Protein AF-A0A945HU87-F1 (afdb_monomer_lite)

pLDDT: mean 86.27, std 10.0, range [58.41, 96.81]

Structure (mmCIF, N/CA/C/O backbone):
data_AF-A0A945HU87-F1
#
_entry.id   AF-A0A945HU87-F1
#
loop_
_atom_site.group_PDB
_atom_site.id
_atom_site.type_symbol
_atom_site.label_atom_id
_atom_site.label_alt_id
_atom_site.label_comp_id
_atom_site.label_asym_id
_atom_site.label_entity_id
_atom_site.label_seq_id
_atom_site.pdbx_PDB_ins_code
_atom_site.Cartn_x
_atom_site.Cartn_y
_atom_site.Cartn_z
_atom_site.occupancy
_atom_site.B_iso_or_equiv
_atom_site.auth_seq_id
_atom_site.auth_comp_id
_atom_site.auth_asym_id
_atom_site.auth_atom_id
_atom_site.pdbx_PDB_model_num
ATOM 1 N N . MET A 1 1 ? 50.773 9.994 -44.175 1.00 60.62 1 MET A N 1
ATOM 2 C CA . MET A 1 1 ? 49.727 8.948 -44.064 1.00 60.62 1 MET A CA 1
ATOM 3 C C . MET A 1 1 ? 49.453 8.494 -42.624 1.00 60.62 1 MET A C 1
ATOM 5 O O . MET A 1 1 ? 48.301 8.541 -42.228 1.00 60.62 1 MET A O 1
ATOM 9 N N . LYS A 1 2 ? 50.456 8.140 -41.794 1.00 69.94 2 LYS A N 1
ATOM 10 C CA . LYS A 1 2 ? 50.238 7.679 -40.393 1.00 69.94 2 LYS A CA 1
ATOM 11 C C . LYS A 1 2 ? 49.439 8.645 -39.492 1.00 69.94 2 LYS A C 1
ATOM 13 O O . LYS A 1 2 ? 48.600 8.192 -38.726 1.00 69.94 2 LYS A O 1
ATOM 18 N N . LYS A 1 3 ? 49.645 9.965 -39.621 1.00 78.88 3 LYS A N 1
ATOM 19 C CA . LYS A 1 3 ? 48.893 10.983 -38.854 1.00 78.88 3 LYS A CA 1
ATOM 20 C C . LYS A 1 3 ? 47.402 11.052 -39.226 1.00 78.88 3 LYS A C 1
ATOM 22 O O . LYS A 1 3 ? 46.589 11.362 -38.368 1.00 78.88 3 LYS A O 1
ATOM 27 N N . ILE A 1 4 ? 47.054 10.727 -40.476 1.00 84.06 4 ILE A N 1
ATOM 28 C CA . ILE A 1 4 ? 45.661 10.689 -40.951 1.00 84.06 4 ILE A CA 1
ATOM 29 C C . ILE A 1 4 ? 44.924 9.492 -40.340 1.00 84.06 4 ILE A C 1
ATOM 31 O O . ILE A 1 4 ? 43.808 9.643 -39.858 1.00 84.06 4 ILE A O 1
ATOM 35 N N . TYR A 1 5 ? 45.585 8.329 -40.282 1.00 84.19 5 TYR A N 1
ATOM 36 C CA . TYR A 1 5 ? 45.019 7.129 -39.667 1.00 84.19 5 TYR A CA 1
ATOM 37 C C . TYR A 1 5 ? 44.783 7.323 -38.167 1.00 84.19 5 TYR A C 1
ATOM 39 O O . TYR A 1 5 ? 43.723 6.955 -37.676 1.00 84.19 5 TYR A O 1
ATOM 47 N N . LEU A 1 6 ? 45.718 7.985 -37.473 1.00 87.25 6 LEU A N 1
ATOM 48 C CA . LEU A 1 6 ? 45.572 8.345 -36.059 1.00 87.25 6 LEU A CA 1
ATOM 49 C C . LEU A 1 6 ? 44.346 9.243 -35.819 1.00 87.25 6 LEU A C 1
ATOM 51 O O . LEU A 1 6 ? 43.564 8.998 -34.900 1.00 87.25 6 LEU A O 1
ATOM 55 N N . LEU A 1 7 ? 44.163 10.264 -36.662 1.00 85.81 7 LEU A N 1
ATOM 56 C CA . LEU A 1 7 ? 43.039 11.196 -36.562 1.00 85.81 7 LEU A CA 1
ATOM 57 C C . LEU A 1 7 ? 41.696 10.482 -36.781 1.00 85.81 7 LEU A C 1
ATOM 59 O O . LEU A 1 7 ? 40.732 10.729 -36.060 1.00 85.81 7 LEU A O 1
ATOM 63 N N . PHE A 1 8 ? 41.658 9.551 -37.738 1.00 86.31 8 PHE A N 1
ATOM 64 C CA . PHE A 1 8 ? 40.467 8.769 -38.054 1.00 86.31 8 PHE A CA 1
ATOM 65 C C . PHE A 1 8 ? 40.095 7.812 -36.915 1.00 86.31 8 PHE A C 1
ATOM 67 O O . PHE A 1 8 ? 38.935 7.750 -36.514 1.00 86.31 8 PHE A O 1
ATOM 74 N N . THR A 1 9 ? 41.082 7.130 -36.321 1.00 84.44 9 THR A N 1
ATOM 75 C CA . THR A 1 9 ? 40.857 6.275 -35.144 1.00 84.44 9 THR A CA 1
ATOM 76 C C . THR A 1 9 ? 40.362 7.065 -33.937 1.00 84.44 9 THR A C 1
ATOM 78 O O . THR A 1 9 ? 39.460 6.613 -33.241 1.00 84.44 9 THR A O 1
ATOM 81 N N . ILE A 1 10 ? 40.891 8.273 -33.718 1.00 86.75 10 ILE A N 1
ATOM 82 C CA . ILE A 1 10 ? 40.453 9.159 -32.634 1.00 86.75 10 ILE A CA 1
ATOM 83 C C . ILE A 1 10 ? 39.009 9.628 -32.842 1.00 86.75 10 ILE A C 1
ATOM 85 O O . ILE A 1 10 ? 38.214 9.589 -31.906 1.00 86.75 10 ILE A O 1
ATOM 89 N N . SER A 1 11 ? 38.637 10.002 -34.068 1.00 84.19 11 SER A N 1
ATOM 90 C CA . SER A 1 11 ? 37.264 10.406 -34.385 1.00 84.19 11 SER A CA 1
ATOM 91 C C . SER A 1 11 ? 36.262 9.266 -34.186 1.00 84.19 11 SER A C 1
ATOM 93 O O . SER A 1 11 ? 35.135 9.511 -33.759 1.00 84.19 11 SER A O 1
ATOM 95 N N . LEU A 1 12 ? 36.665 8.022 -34.464 1.00 83.12 12 LEU A N 1
ATOM 96 C CA . LEU A 1 12 ? 35.809 6.851 -34.282 1.00 83.12 12 LEU A CA 1
ATOM 97 C C . LEU A 1 12 ? 35.517 6.590 -32.795 1.00 83.12 12 LEU A C 1
ATOM 99 O O . LEU A 1 12 ? 34.380 6.292 -32.431 1.00 83.12 12 LEU A O 1
ATOM 103 N N . LEU A 1 13 ? 36.515 6.777 -31.924 1.00 80.00 13 LEU A N 1
ATOM 104 C CA . LEU A 1 13 ? 36.360 6.606 -30.476 1.00 80.00 13 LEU A CA 1
ATOM 105 C C . LEU A 1 13 ? 35.358 7.606 -29.878 1.00 80.00 13 LEU A C 1
ATOM 107 O O . LEU A 1 13 ? 34.544 7.218 -29.038 1.00 80.00 13 LEU A O 1
ATOM 111 N N . PHE A 1 14 ? 35.342 8.851 -30.368 1.00 77.94 14 PHE A N 1
ATOM 112 C CA . PHE A 1 14 ? 34.376 9.872 -29.940 1.00 77.94 14 PHE A CA 1
ATOM 113 C C . PHE A 1 14 ? 32.937 9.618 -30.419 1.00 77.94 14 PHE A C 1
ATOM 115 O O . PHE A 1 14 ? 32.005 10.169 -29.841 1.00 77.94 14 PHE A O 1
ATOM 122 N N . SER A 1 15 ? 32.734 8.760 -31.423 1.00 75.56 15 SER A N 1
ATOM 123 C CA . SER A 1 15 ? 31.396 8.404 -31.924 1.00 75.56 15 SER A CA 1
ATOM 124 C C . SER A 1 15 ? 30.737 7.219 -31.201 1.00 75.56 15 SER A C 1
ATOM 126 O O . SER A 1 15 ? 29.556 6.962 -31.414 1.00 75.56 15 SER A O 1
ATOM 128 N N . SER A 1 16 ? 31.461 6.501 -30.329 1.00 71.00 16 SER A N 1
ATOM 129 C CA . SER A 1 16 ? 30.934 5.284 -29.682 1.00 71.00 16 SER A CA 1
ATOM 130 C C . SER A 1 16 ? 30.042 5.538 -28.459 1.00 71.00 16 SER A C 1
ATOM 132 O O . SER A 1 16 ? 29.385 4.617 -27.977 1.00 71.00 16 SER A O 1
ATOM 134 N N . CYS A 1 17 ? 29.972 6.778 -27.964 1.00 68.44 17 CYS A N 1
ATOM 135 C CA . CYS A 1 17 ? 29.148 7.124 -26.807 1.00 68.44 17 CYS A CA 1
ATOM 136 C C . CYS A 1 17 ? 27.706 7.439 -27.236 1.00 68.44 17 CYS A C 1
ATOM 138 O O . CYS A 1 17 ? 27.277 8.590 -27.262 1.00 68.44 17 CYS A O 1
ATOM 140 N N . VAL A 1 18 ? 26.954 6.398 -27.591 1.00 68.81 18 VAL A N 1
ATOM 141 C CA . VAL A 1 18 ? 25.490 6.456 -27.695 1.00 68.81 18 VAL A CA 1
ATOM 142 C C . VAL A 1 18 ? 24.933 5.537 -26.614 1.00 68.81 18 VAL A C 1
ATOM 144 O O . VAL A 1 18 ? 24.738 4.340 -26.827 1.00 68.81 18 VAL A O 1
ATOM 147 N N . GLY A 1 19 ? 24.745 6.097 -25.416 1.00 66.62 19 GLY A N 1
ATOM 148 C CA . GLY A 1 19 ? 24.165 5.391 -24.277 1.00 66.62 19 GLY A CA 1
ATOM 149 C C . GLY A 1 19 ? 22.724 4.993 -24.578 1.00 66.62 19 GLY A C 1
ATOM 150 O O . GLY A 1 19 ? 21.814 5.813 -24.504 1.00 66.62 19 GLY A O 1
ATOM 151 N N . ASN A 1 20 ? 22.503 3.724 -24.923 1.00 66.00 20 ASN A N 1
ATOM 152 C CA . ASN A 1 20 ? 21.174 3.113 -24.978 1.00 66.00 20 ASN A CA 1
ATOM 153 C C . ASN A 1 20 ? 20.730 2.705 -23.566 1.00 66.00 20 ASN A C 1
ATOM 155 O O . ASN A 1 20 ? 20.311 1.565 -23.353 1.00 66.00 20 ASN A O 1
ATOM 159 N N . ASP A 1 21 ? 20.830 3.626 -22.605 1.00 68.00 21 ASP A N 1
ATOM 160 C CA . ASP A 1 21 ? 20.399 3.419 -21.225 1.00 68.00 21 ASP A CA 1
ATOM 161 C C . ASP A 1 21 ? 18.868 3.397 -21.192 1.00 68.00 21 ASP A C 1
ATOM 163 O O . ASP A 1 21 ? 18.184 4.333 -20.777 1.00 68.00 21 ASP A O 1
ATOM 167 N N . LYS A 1 22 ? 18.296 2.306 -21.706 1.00 67.69 22 LYS A N 1
ATOM 168 C CA . LYS A 1 22 ? 16.895 1.977 -21.505 1.00 67.69 22 LYS A CA 1
ATOM 169 C C . LYS A 1 22 ? 16.731 1.826 -20.004 1.00 67.69 22 LYS A C 1
ATOM 171 O O . LYS A 1 22 ? 17.435 1.025 -19.395 1.00 67.69 22 LYS A O 1
ATOM 176 N N . PHE A 1 23 ? 15.829 2.612 -19.424 1.00 64.62 23 PHE A N 1
ATOM 177 C CA . PHE A 1 23 ? 15.480 2.542 -18.009 1.00 64.62 23 PHE A CA 1
ATOM 178 C C . PHE A 1 23 ? 15.317 1.073 -17.584 1.00 64.62 23 PHE A C 1
ATOM 180 O O . PHE A 1 23 ? 14.349 0.413 -17.953 1.00 64.62 23 PHE A O 1
ATOM 187 N N . VAL A 1 24 ? 16.297 0.550 -16.840 1.00 70.31 24 VAL A N 1
ATOM 188 C CA . VAL A 1 24 ? 16.281 -0.839 -16.346 1.00 70.31 24 VAL A CA 1
ATOM 189 C C . VAL A 1 24 ? 15.303 -0.966 -15.173 1.00 70.31 24 VAL A C 1
ATOM 191 O O . VAL A 1 24 ? 14.799 -2.046 -14.869 1.00 70.31 24 VAL A O 1
ATOM 194 N N . LEU A 1 25 ? 14.995 0.161 -14.527 1.00 74.94 25 LEU A N 1
ATOM 195 C CA . LEU A 1 25 ? 14.074 0.241 -13.407 1.00 74.94 25 LEU A CA 1
ATOM 196 C C . LEU A 1 25 ? 12.681 0.633 -13.891 1.00 74.94 25 LEU A C 1
ATOM 198 O O . LEU A 1 25 ? 12.508 1.584 -14.654 1.00 74.94 25 LEU A O 1
ATOM 202 N N . ARG A 1 26 ? 11.672 -0.090 -13.402 1.00 71.94 26 ARG A N 1
ATOM 203 C CA . ARG A 1 26 ? 10.276 0.299 -13.600 1.00 71.94 26 ARG A CA 1
ATOM 204 C C . ARG A 1 26 ? 10.010 1.627 -12.900 1.00 71.94 26 ARG A C 1
ATOM 206 O O . ARG A 1 26 ? 10.496 1.864 -11.796 1.00 71.94 26 ARG A O 1
ATOM 213 N N . THR A 1 27 ? 9.202 2.471 -13.531 1.00 78.94 27 THR A N 1
ATOM 214 C CA . THR A 1 27 ? 8.673 3.669 -12.883 1.00 78.94 27 THR A CA 1
ATOM 215 C C . THR A 1 27 ? 7.784 3.273 -11.704 1.00 78.94 27 THR A C 1
ATOM 217 O O . THR A 1 27 ? 7.169 2.205 -11.699 1.00 78.94 27 THR A O 1
ATOM 220 N N . SER A 1 28 ? 7.732 4.125 -10.679 1.00 78.69 28 SER A N 1
ATOM 221 C CA . SER A 1 28 ? 6.831 3.899 -9.548 1.00 78.69 28 SER A CA 1
ATOM 222 C C . SER A 1 28 ? 5.379 3.935 -10.032 1.00 78.69 28 SER A C 1
ATOM 224 O O . SER A 1 28 ? 4.973 4.872 -10.721 1.00 78.69 28 SER A O 1
ATOM 226 N N . VAL A 1 29 ? 4.603 2.906 -9.687 1.00 79.81 29 VAL A N 1
ATOM 227 C CA . VAL A 1 29 ? 3.198 2.764 -10.085 1.00 79.81 29 VAL A CA 1
ATOM 228 C C . VAL A 1 29 ? 2.325 2.955 -8.852 1.00 79.81 29 VAL A C 1
ATOM 230 O O . VAL A 1 29 ? 2.400 2.180 -7.902 1.00 79.81 29 VAL A O 1
ATOM 233 N N . GLY A 1 30 ? 1.481 3.984 -8.859 1.00 82.56 30 GLY A N 1
ATOM 234 C CA . GLY A 1 30 ? 0.570 4.265 -7.752 1.00 82.56 30 GLY A CA 1
ATOM 235 C C . GLY A 1 30 ? 0.163 5.731 -7.680 1.00 82.56 30 GLY A C 1
ATOM 236 O O . GLY A 1 30 ? 0.820 6.603 -8.243 1.00 82.56 30 GLY A O 1
ATOM 237 N N . LYS A 1 31 ? -0.943 6.008 -6.983 1.00 86.75 31 LYS A N 1
ATOM 238 C CA . LYS A 1 31 ? -1.371 7.379 -6.682 1.00 86.75 31 LYS A CA 1
ATOM 239 C C . LYS A 1 31 ? -0.802 7.795 -5.328 1.00 86.75 31 LYS A C 1
ATOM 241 O O . LYS A 1 31 ? -0.826 7.008 -4.385 1.00 86.75 31 LYS A O 1
ATOM 246 N N . ILE A 1 32 ? -0.339 9.037 -5.236 1.00 88.69 32 ILE A N 1
ATOM 247 C CA . ILE A 1 32 ? 0.116 9.641 -3.980 1.00 88.69 32 ILE A CA 1
ATOM 248 C C . ILE A 1 32 ? -1.043 9.632 -2.963 1.00 88.69 32 ILE A C 1
ATOM 250 O O . ILE A 1 32 ? -2.209 9.771 -3.345 1.00 88.69 32 ILE A O 1
ATOM 254 N N . ASN A 1 33 ? -0.724 9.432 -1.681 1.00 89.31 33 ASN A N 1
ATOM 255 C CA . ASN A 1 33 ? -1.679 9.370 -0.565 1.00 89.31 33 ASN A CA 1
ATOM 256 C C . ASN A 1 33 ? -2.754 8.277 -0.715 1.00 89.31 33 ASN A C 1
ATOM 258 O O . ASN A 1 33 ? -3.894 8.433 -0.267 1.00 89.31 33 ASN A O 1
ATOM 262 N N . LYS A 1 34 ? -2.407 7.157 -1.366 1.00 92.38 34 LYS A N 1
ATOM 263 C CA . LYS A 1 34 ? -3.289 5.998 -1.524 1.00 92.38 34 LYS A CA 1
ATOM 264 C C . LYS A 1 34 ? -2.623 4.713 -1.039 1.00 92.38 34 LYS A C 1
ATOM 266 O O . LYS A 1 34 ? -1.533 4.369 -1.478 1.00 92.38 34 LYS A O 1
ATOM 271 N N . VAL A 1 35 ? -3.332 3.971 -0.193 1.00 93.19 35 VAL A N 1
ATOM 272 C CA . VAL A 1 35 ? -2.946 2.646 0.301 1.00 93.19 35 VAL A CA 1
ATOM 273 C C . VAL A 1 35 ? -3.809 1.587 -0.382 1.00 93.19 35 VAL A C 1
ATOM 275 O O . VAL A 1 35 ? -5.041 1.661 -0.386 1.00 93.19 35 VAL A O 1
ATOM 278 N N . MET A 1 36 ? -3.164 0.587 -0.979 1.00 93.19 36 MET A N 1
ATOM 279 C CA . MET A 1 36 ? -3.835 -0.567 -1.575 1.00 93.19 36 MET A CA 1
ATOM 280 C C . MET A 1 36 ? -3.664 -1.782 -0.668 1.00 93.19 36 MET A C 1
ATOM 282 O O . MET A 1 36 ? -2.546 -2.190 -0.372 1.00 93.19 36 MET A O 1
ATOM 286 N N . VAL A 1 37 ? -4.777 -2.356 -0.229 1.00 94.88 37 VAL A N 1
ATOM 287 C CA . VAL A 1 37 ? -4.817 -3.479 0.706 1.00 94.88 37 VAL A CA 1
ATOM 288 C C . VAL A 1 37 ? -5.173 -4.744 -0.060 1.00 94.88 37 VAL A C 1
ATOM 290 O O . VAL A 1 37 ? -6.247 -4.844 -0.660 1.00 94.88 37 VAL A O 1
ATOM 293 N N . VAL A 1 38 ? -4.278 -5.728 -0.028 1.00 95.38 38 VAL A N 1
ATOM 294 C CA . VAL A 1 38 ? -4.490 -7.029 -0.666 1.00 95.38 38 VAL A CA 1
ATOM 295 C C . VAL A 1 38 ? -5.117 -7.974 0.353 1.00 95.38 38 VAL A C 1
ATOM 297 O O . VAL A 1 38 ? -4.452 -8.445 1.271 1.00 95.38 38 VAL A O 1
ATOM 300 N N . THR A 1 39 ? -6.418 -8.238 0.232 1.00 95.94 39 THR A N 1
ATOM 301 C CA . THR A 1 39 ? -7.133 -9.106 1.182 1.00 95.94 39 THR A CA 1
ATOM 302 C C . THR A 1 39 ? -8.390 -9.722 0.571 1.00 95.94 39 THR A C 1
ATOM 304 O O . THR A 1 39 ? -8.900 -9.256 -0.452 1.00 95.94 39 THR A O 1
ATOM 307 N N . LYS A 1 40 ? -8.903 -10.794 1.186 1.00 95.69 40 LYS A N 1
ATOM 308 C CA . LYS A 1 40 ? -10.185 -11.406 0.801 1.00 95.69 40 LYS A CA 1
ATOM 309 C C . LYS A 1 40 ? -11.339 -10.441 1.100 1.00 95.69 40 LYS A C 1
ATOM 311 O O . LYS A 1 40 ? -11.303 -9.716 2.094 1.00 95.69 40 LYS A O 1
ATOM 316 N N . ALA A 1 41 ? -12.397 -10.488 0.287 1.00 93.69 41 ALA A N 1
ATOM 317 C CA . ALA A 1 41 ? -13.571 -9.625 0.459 1.00 93.69 41 ALA A CA 1
ATOM 318 C C . ALA A 1 41 ? -14.253 -9.813 1.830 1.00 93.69 41 ALA A C 1
ATOM 320 O O . ALA A 1 41 ? -14.719 -8.843 2.423 1.00 93.69 41 ALA A O 1
ATOM 321 N N . SER A 1 42 ? -14.234 -11.038 2.370 1.00 95.38 42 SER A N 1
ATOM 322 C CA . SER A 1 42 ? -14.739 -11.341 3.715 1.00 95.38 42 SER A CA 1
ATOM 323 C C . SER A 1 42 ? -14.035 -10.517 4.795 1.00 95.38 42 SER A C 1
ATOM 325 O O . SER A 1 42 ? -14.687 -9.903 5.630 1.00 95.38 42 SER A O 1
ATOM 327 N N . ASN A 1 43 ? -12.704 -10.438 4.743 1.00 95.88 43 ASN A N 1
ATOM 328 C CA . ASN A 1 43 ? -11.906 -9.729 5.744 1.00 95.88 43 ASN A CA 1
ATOM 329 C C . ASN A 1 43 ? -11.997 -8.211 5.560 1.00 95.88 43 ASN A C 1
ATOM 331 O O . ASN A 1 43 ? -11.945 -7.469 6.535 1.00 95.88 43 ASN A O 1
ATOM 335 N N . TRP A 1 44 ? -12.167 -7.748 4.318 1.00 96.12 44 TRP A N 1
ATOM 336 C CA . TRP A 1 44 ? -12.359 -6.332 4.002 1.00 96.12 44 TRP A CA 1
ATOM 337 C C . TRP A 1 44 ? -13.697 -5.762 4.490 1.00 96.12 44 TRP A C 1
ATOM 339 O O . TRP A 1 44 ? -13.782 -4.588 4.862 1.00 96.12 44 TRP A O 1
ATOM 349 N N . ASN A 1 45 ? -14.743 -6.587 4.465 1.00 95.31 45 ASN A N 1
ATOM 350 C CA . ASN A 1 45 ? -16.071 -6.222 4.956 1.00 95.31 45 ASN A CA 1
ATOM 351 C C . ASN A 1 45 ? -16.260 -6.564 6.445 1.00 95.31 45 ASN A C 1
ATOM 353 O O . ASN A 1 45 ? -17.185 -6.056 7.074 1.00 95.31 45 ASN A O 1
ATOM 357 N N . GLY A 1 46 ? -15.381 -7.400 7.004 1.00 96.19 46 GLY A N 1
ATOM 358 C CA . GLY A 1 46 ? -15.326 -7.725 8.425 1.00 96.19 46 GLY A CA 1
ATOM 359 C C . GLY A 1 46 ? -14.585 -6.683 9.266 1.00 96.19 46 GLY A C 1
ATOM 360 O O . GLY A 1 46 ? -14.226 -5.599 8.799 1.00 96.19 46 GLY A O 1
ATOM 361 N N . ASP A 1 47 ? -14.333 -7.027 10.527 1.00 96.81 47 ASP A N 1
ATOM 362 C CA . ASP A 1 47 ? -13.798 -6.082 11.517 1.00 96.81 47 ASP A CA 1
ATOM 363 C C . ASP A 1 47 ? -12.361 -5.649 11.221 1.00 96.81 47 ASP A C 1
ATOM 365 O O . ASP A 1 47 ? -12.014 -4.487 11.416 1.00 96.81 47 ASP A O 1
ATOM 369 N N . VAL A 1 48 ? -11.563 -6.534 10.619 1.00 95.56 48 VAL A N 1
ATOM 370 C CA . VAL A 1 48 ? -10.210 -6.205 10.148 1.00 95.56 48 VAL A CA 1
ATOM 371 C C . VAL A 1 48 ? -10.251 -5.056 9.136 1.00 95.56 48 VAL A C 1
ATOM 373 O O . VAL A 1 48 ? -9.510 -4.085 9.257 1.00 95.56 48 VAL A O 1
ATOM 376 N N . GLY A 1 49 ? -11.140 -5.128 8.144 1.00 95.38 49 GLY A N 1
ATOM 377 C CA . GLY A 1 49 ? -11.281 -4.079 7.139 1.00 95.38 49 GLY A CA 1
ATOM 378 C C . GLY A 1 49 ? -11.844 -2.772 7.697 1.00 95.38 49 GLY A C 1
ATOM 379 O O . GLY A 1 49 ? -11.483 -1.702 7.203 1.00 95.38 49 GLY A O 1
ATOM 380 N N . LYS A 1 50 ? -12.692 -2.830 8.733 1.00 95.25 50 LYS A N 1
ATOM 381 C CA . LYS A 1 50 ? -13.165 -1.631 9.443 1.00 95.25 50 LYS A CA 1
ATOM 382 C C . LYS A 1 50 ? -12.020 -0.931 10.166 1.00 95.25 50 LYS A C 1
ATOM 384 O O . LYS A 1 50 ? -11.873 0.276 9.997 1.00 95.25 50 LYS A O 1
ATOM 389 N N . GLU A 1 51 ? -11.191 -1.677 10.894 1.00 95.50 51 GLU A N 1
ATOM 390 C CA . GLU A 1 51 ? -10.066 -1.086 11.619 1.00 95.50 51 GLU A CA 1
ATOM 391 C C . GLU A 1 51 ? -9.035 -0.499 10.651 1.00 95.50 51 GLU A C 1
ATOM 393 O O . GLU A 1 51 ? -8.635 0.645 10.808 1.00 95.50 51 GLU A O 1
ATOM 398 N N . ILE A 1 52 ? -8.724 -1.188 9.547 1.00 94.88 52 ILE A N 1
ATOM 399 C CA . ILE A 1 52 ? -7.856 -0.650 8.484 1.00 94.88 52 ILE A CA 1
ATOM 400 C C . ILE A 1 52 ? -8.397 0.681 7.934 1.00 94.88 52 ILE A C 1
ATOM 402 O O . ILE A 1 52 ? -7.649 1.647 7.786 1.00 94.88 52 ILE A O 1
ATOM 406 N N . LYS A 1 53 ? -9.697 0.762 7.621 1.00 92.94 53 LYS A N 1
ATOM 407 C CA . LYS A 1 53 ? -10.309 2.008 7.126 1.00 92.94 53 LYS A CA 1
ATOM 408 C C . LYS A 1 53 ? -10.272 3.118 8.171 1.00 92.94 53 LYS A C 1
ATOM 410 O O . LYS A 1 53 ? -10.152 4.275 7.787 1.00 92.94 53 LYS A O 1
ATOM 415 N N . LYS A 1 54 ? -10.369 2.774 9.454 1.00 93.25 54 LYS A N 1
ATOM 416 C CA . LYS A 1 54 ? -10.302 3.721 10.565 1.00 93.25 54 LYS A CA 1
ATOM 417 C C . LYS A 1 54 ? -8.881 4.242 10.776 1.00 93.25 54 LYS A C 1
ATOM 419 O O . LYS A 1 54 ? -8.702 5.450 10.787 1.00 93.25 54 LYS A O 1
ATOM 424 N N . SER A 1 55 ? -7.883 3.363 10.870 1.00 93.19 55 SER A N 1
ATOM 425 C CA . SER A 1 55 ? -6.493 3.757 11.136 1.00 93.19 55 SER A CA 1
ATOM 426 C C . SER A 1 55 ? -5.878 4.537 9.973 1.00 93.19 55 SER A C 1
ATOM 428 O O . SER A 1 55 ? -5.233 5.554 10.183 1.00 93.19 55 SER A O 1
ATOM 430 N N . PHE A 1 56 ? -6.084 4.093 8.728 1.00 92.56 56 PHE A N 1
ATOM 431 C CA . PHE A 1 56 ? -5.519 4.785 7.562 1.00 92.56 56 PHE A CA 1
ATOM 432 C C . PHE A 1 56 ? -6.408 5.922 7.043 1.00 92.56 56 PHE A C 1
ATOM 434 O O . PHE A 1 56 ? -5.930 6.800 6.332 1.0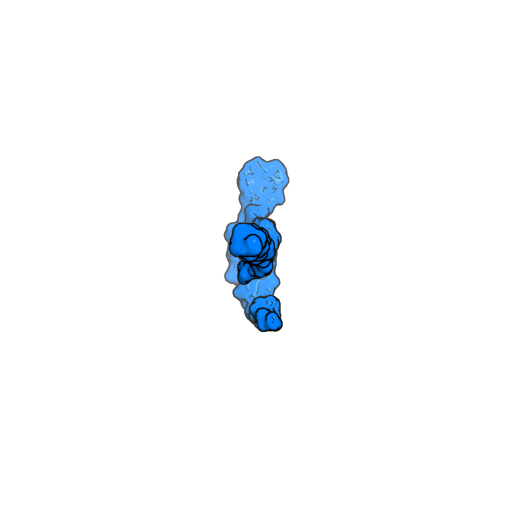0 92.56 56 PHE A O 1
ATOM 441 N N . GLY A 1 57 ? -7.702 5.904 7.365 1.00 90.31 57 GLY A N 1
ATOM 442 C CA . GLY A 1 57 ? -8.668 6.925 6.962 1.00 90.31 57 GLY A CA 1
ATOM 443 C C . GLY A 1 57 ? -8.922 7.993 8.022 1.00 90.31 57 GLY A C 1
ATOM 444 O O . GLY A 1 57 ? -9.941 8.679 7.924 1.00 90.31 57 GLY A O 1
ATOM 445 N N . GLU A 1 58 ? -8.047 8.114 9.024 1.00 91.81 58 GLU A N 1
ATOM 446 C CA . GLU A 1 58 ? -8.135 9.152 10.049 1.00 91.81 58 GLU A CA 1
ATOM 447 C C . GLU A 1 58 ? -8.107 10.547 9.411 1.00 91.81 58 GLU A C 1
ATOM 449 O O . GLU A 1 58 ? -7.471 10.771 8.375 1.00 91.81 58 GLU A O 1
ATOM 454 N N . LEU A 1 59 ? -8.864 11.474 9.998 1.00 92.00 59 LEU A N 1
ATOM 455 C CA . LEU A 1 59 ? -8.969 12.836 9.496 1.00 92.00 59 LEU A CA 1
ATOM 456 C C . LEU A 1 59 ? -7.741 13.651 9.898 1.00 92.00 59 LEU A C 1
ATOM 458 O O . LEU A 1 59 ? -7.257 13.554 11.024 1.00 92.00 59 LEU A O 1
ATOM 462 N N . MET A 1 60 ? -7.273 14.503 8.991 1.00 90.38 60 MET A N 1
ATOM 463 C CA . MET A 1 60 ? -6.209 15.445 9.297 1.00 90.38 60 MET A CA 1
ATOM 464 C C . MET A 1 60 ? -6.731 16.529 10.240 1.00 90.38 60 MET A C 1
ATOM 466 O O . MET A 1 60 ? -7.625 17.307 9.901 1.00 90.38 60 MET A O 1
ATOM 470 N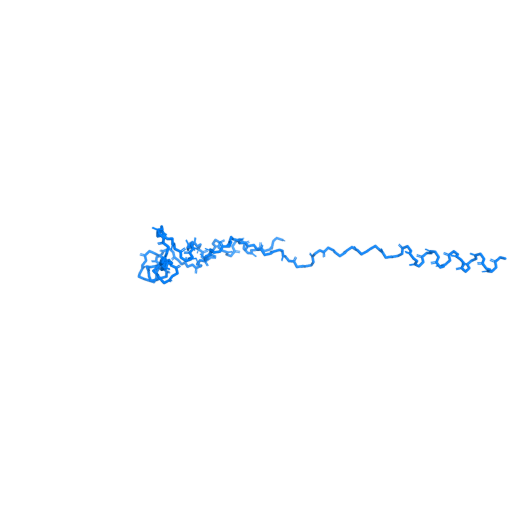 N . VAL A 1 61 ? -6.163 16.563 11.442 1.00 91.94 61 VAL A N 1
ATOM 471 C CA . VAL A 1 61 ? -6.549 17.511 12.486 1.00 91.94 61 VAL A CA 1
ATOM 472 C C . VAL A 1 61 ? -6.145 18.928 12.080 1.00 91.94 61 VAL A C 1
ATOM 474 O O . VAL A 1 61 ? -5.028 19.161 11.625 1.00 91.94 61 VAL A O 1
ATOM 477 N N . GLY A 1 62 ? -7.054 19.884 12.274 1.00 91.62 62 GLY A N 1
ATOM 478 C CA . GLY A 1 62 ? -6.788 21.309 12.059 1.00 91.62 62 GLY A CA 1
ATOM 479 C C . GLY A 1 62 ? -7.123 21.832 10.662 1.00 91.62 62 GLY A C 1
ATOM 480 O O . GLY A 1 62 ? -7.046 23.040 10.449 1.00 91.62 62 GLY A O 1
ATOM 481 N N . LEU A 1 63 ? -7.545 20.975 9.726 1.00 92.50 63 LEU A N 1
ATOM 482 C CA . LEU A 1 63 ? -8.109 21.456 8.468 1.00 92.50 63 LEU A CA 1
ATOM 483 C C . LEU A 1 63 ? -9.543 21.979 8.668 1.00 92.50 63 LEU A C 1
ATOM 485 O O . LEU A 1 63 ? -10.336 21.334 9.357 1.00 92.50 63 LEU A O 1
ATOM 489 N N . PRO A 1 64 ? -9.917 23.100 8.020 1.00 93.56 64 PRO A N 1
ATOM 490 C CA . PRO A 1 64 ? -11.295 23.593 8.038 1.00 93.56 64 PRO A CA 1
ATOM 491 C C . PRO A 1 64 ? -12.263 22.632 7.330 1.00 93.56 64 PRO A C 1
ATOM 493 O O . PRO A 1 64 ? -13.440 22.569 7.676 1.00 93.56 64 PRO A O 1
ATOM 496 N N . GLN A 1 65 ? -11.761 21.867 6.357 1.00 93.69 65 GLN A N 1
ATOM 497 C CA . GLN A 1 65 ? -12.491 20.805 5.677 1.00 93.69 65 GLN A CA 1
ATOM 498 C C . GLN A 1 65 ? -11.962 19.442 6.148 1.00 93.69 65 GLN A C 1
ATOM 500 O O . GLN A 1 65 ? -10.755 19.212 6.077 1.00 93.69 65 GLN A O 1
ATOM 505 N N . PRO A 1 66 ? -12.827 18.515 6.597 1.00 89.81 66 PRO A N 1
ATOM 506 C CA . PRO A 1 66 ? -12.384 17.196 7.024 1.00 89.81 66 PRO A CA 1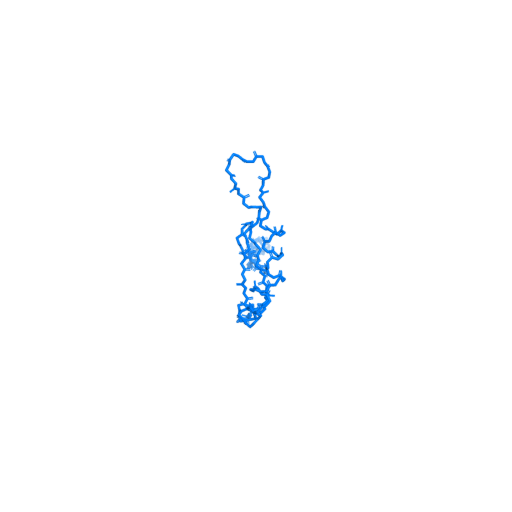
ATOM 507 C C . PRO A 1 66 ? -11.870 16.393 5.823 1.00 89.81 66 PRO A C 1
ATOM 509 O O . PRO A 1 66 ? -12.641 15.966 4.962 1.00 89.81 66 PRO A O 1
ATOM 512 N N . GLU A 1 67 ? -10.564 16.150 5.790 1.00 89.50 67 GLU A N 1
ATOM 513 C CA . GLU A 1 67 ? -9.908 15.311 4.787 1.00 89.50 67 GLU A CA 1
ATOM 514 C C . GLU A 1 67 ? -9.213 14.129 5.454 1.00 89.50 67 GLU A C 1
ATOM 516 O O . GLU A 1 67 ? -8.625 14.265 6.525 1.00 89.50 67 GLU A O 1
ATOM 521 N N . ARG A 1 68 ? -9.281 12.952 4.823 1.00 89.75 68 ARG A N 1
ATOM 522 C CA . ARG A 1 68 ? -8.579 11.759 5.314 1.00 89.75 68 ARG A CA 1
ATOM 523 C C . ARG A 1 68 ? -7.098 11.847 4.968 1.00 89.75 68 ARG A C 1
ATOM 525 O O . ARG A 1 68 ? -6.764 12.220 3.846 1.00 89.75 68 ARG A O 1
ATOM 532 N N . LEU A 1 69 ? -6.240 11.401 5.881 1.00 89.88 69 LEU A N 1
ATOM 533 C CA . LEU A 1 69 ? -4.792 11.336 5.676 1.00 89.88 69 LEU A CA 1
ATOM 534 C C . LEU A 1 69 ? -4.425 10.465 4.468 1.00 89.88 69 LEU A C 1
ATOM 536 O O . LEU A 1 69 ? -3.618 10.865 3.630 1.00 89.88 69 LEU A O 1
ATOM 540 N N . LEU A 1 70 ? -5.034 9.281 4.354 1.00 93.31 70 LEU A N 1
ATOM 541 C CA . LEU A 1 70 ? -4.797 8.359 3.248 1.00 93.31 70 LEU A CA 1
ATOM 542 C C . LEU A 1 70 ? -6.113 7.808 2.694 1.00 93.31 70 LEU A C 1
ATOM 544 O O . LEU A 1 70 ? -7.075 7.523 3.410 1.00 93.31 70 LEU A O 1
ATOM 548 N N . ASN A 1 71 ? -6.141 7.595 1.381 1.00 92.06 71 ASN A N 1
ATOM 549 C CA . ASN A 1 71 ? -7.230 6.892 0.718 1.00 92.06 71 ASN A CA 1
ATOM 550 C C . ASN A 1 71 ? -6.934 5.398 0.663 1.00 92.06 71 ASN A C 1
ATOM 552 O O . ASN A 1 71 ? -5.919 4.982 0.112 1.00 92.06 71 ASN A O 1
ATOM 556 N N . THR A 1 72 ? -7.839 4.570 1.172 1.00 93.75 72 THR A N 1
ATOM 557 C CA . THR A 1 72 ? -7.684 3.113 1.127 1.00 93.75 72 THR A CA 1
ATOM 558 C C . THR A 1 72 ? -8.466 2.504 -0.036 1.00 93.75 72 THR A C 1
ATOM 560 O O . THR A 1 72 ? -9.543 2.965 -0.412 1.00 93.75 72 THR A O 1
ATOM 563 N N . SER A 1 73 ? -7.914 1.457 -0.642 1.00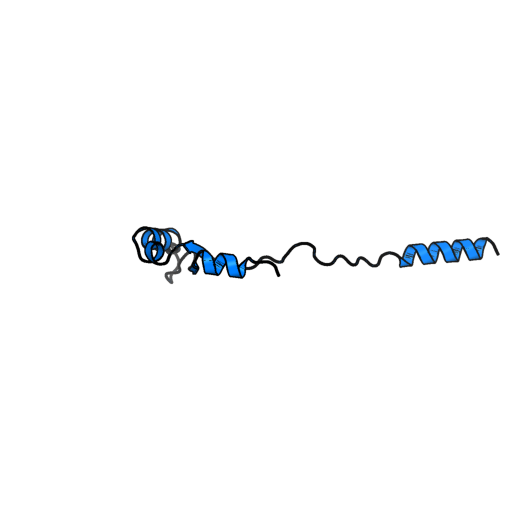 93.19 73 SER A N 1
ATOM 564 C CA . SER A 1 73 ? -8.582 0.647 -1.667 1.00 93.19 73 SER A CA 1
ATOM 565 C C . SER A 1 73 ? -8.256 -0.822 -1.461 1.00 93.19 73 SER A C 1
ATOM 567 O O . SER A 1 73 ? -7.187 -1.136 -0.945 1.00 93.19 73 SER A O 1
ATOM 569 N N . GLN A 1 74 ? -9.160 -1.710 -1.864 1.00 95.06 74 GLN A N 1
ATOM 570 C CA . GLN A 1 74 ? -8.965 -3.147 -1.728 1.00 95.06 74 GLN A CA 1
ATOM 571 C C . GLN A 1 74 ? -8.815 -3.807 -3.089 1.00 95.06 74 GLN A C 1
ATOM 573 O O . GLN A 1 74 ? -9.464 -3.425 -4.061 1.00 95.06 74 GLN A O 1
ATOM 578 N N . VAL A 1 75 ? -7.961 -4.823 -3.129 1.00 95.12 75 VAL A N 1
ATOM 579 C CA . VAL A 1 75 ? -7.850 -5.744 -4.250 1.00 95.12 75 VAL A CA 1
ATOM 580 C C . VAL A 1 75 ? -7.814 -7.174 -3.711 1.00 95.12 75 VAL A C 1
ATOM 582 O O . VAL A 1 75 ? -7.325 -7.434 -2.605 1.00 95.12 75 VAL A O 1
ATOM 585 N N . THR A 1 76 ? -8.361 -8.121 -4.468 1.00 95.56 76 THR A N 1
ATOM 586 C CA . THR A 1 76 ? -8.298 -9.534 -4.082 1.00 95.56 76 THR A CA 1
ATOM 587 C C . THR A 1 76 ? -6.886 -10.078 -4.318 1.00 95.56 76 THR A C 1
ATOM 589 O O . THR A 1 76 ? -6.216 -9.624 -5.247 1.00 95.56 76 THR A O 1
ATOM 592 N N . PRO A 1 77 ? -6.421 -11.077 -3.543 1.00 94.56 77 PRO A N 1
ATOM 593 C CA . PRO A 1 77 ? -5.099 -11.673 -3.747 1.00 94.56 77 PRO A CA 1
ATOM 594 C C . PRO A 1 77 ? -4.884 -12.175 -5.180 1.00 94.56 77 PRO A C 1
ATOM 596 O O . PRO A 1 77 ? -3.852 -11.898 -5.782 1.00 94.56 77 PRO A O 1
ATOM 599 N N . ASN A 1 78 ? -5.899 -12.823 -5.762 1.00 93.19 78 ASN A N 1
ATOM 600 C CA . ASN A 1 78 ? -5.847 -13.298 -7.147 1.00 93.19 78 ASN A CA 1
ATOM 601 C C . ASN A 1 78 ? -5.807 -12.135 -8.151 1.00 93.19 78 ASN A C 1
ATOM 603 O O . ASN A 1 78 ? -5.049 -12.183 -9.116 1.00 93.19 78 ASN A O 1
ATOM 607 N N . GLY A 1 79 ? -6.589 -11.073 -7.919 1.00 91.25 79 GLY A N 1
ATOM 608 C CA . GLY A 1 79 ? -6.564 -9.875 -8.761 1.00 91.25 79 GLY A CA 1
ATOM 609 C C . GLY A 1 79 ? -5.207 -9.171 -8.726 1.00 91.25 79 GLY A C 1
ATOM 610 O O . GLY A 1 79 ? -4.688 -8.783 -9.770 1.00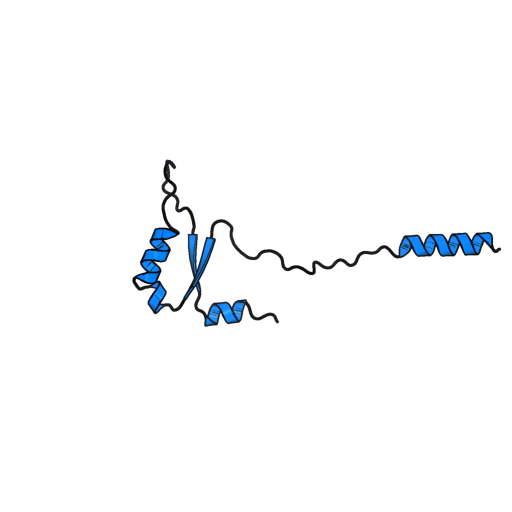 91.25 79 GLY A O 1
ATOM 611 N N . PHE A 1 80 ? -4.590 -9.080 -7.545 1.00 91.94 80 PHE A N 1
ATOM 612 C CA . PHE A 1 80 ? -3.244 -8.533 -7.391 1.00 91.94 80 PHE A CA 1
ATOM 613 C C . PHE A 1 80 ? -2.191 -9.384 -8.100 1.00 91.94 80 PHE A C 1
ATOM 615 O O . PHE A 1 80 ? -1.370 -8.850 -8.840 1.00 91.94 80 PHE A O 1
ATOM 622 N N . ALA A 1 81 ? -2.237 -10.706 -7.918 1.00 91.56 81 ALA A N 1
ATOM 623 C CA . ALA A 1 81 ? -1.307 -11.627 -8.564 1.00 91.56 81 ALA A CA 1
ATOM 624 C C . ALA A 1 81 ? -1.371 -11.517 -10.096 1.00 91.56 81 ALA A C 1
ATOM 626 O O . ALA A 1 81 ? -0.333 -11.490 -10.751 1.00 91.56 81 ALA A O 1
ATOM 627 N N . ASN 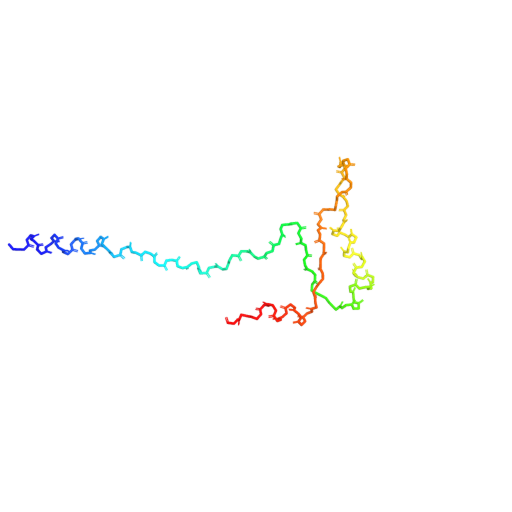A 1 82 ? -2.574 -11.369 -10.661 1.00 90.25 82 ASN A N 1
ATOM 628 C CA . ASN A 1 82 ? -2.758 -11.154 -12.097 1.00 90.25 82 ASN A CA 1
ATOM 629 C C . ASN A 1 82 ? -2.189 -9.808 -12.572 1.00 90.25 82 ASN A C 1
ATOM 631 O O . ASN A 1 82 ? -1.598 -9.756 -13.644 1.00 90.25 82 ASN A O 1
ATOM 635 N N . MET A 1 83 ? -2.324 -8.737 -11.781 1.00 85.56 83 MET A N 1
ATOM 636 C CA . MET A 1 83 ? -1.758 -7.419 -12.103 1.00 85.56 83 MET A CA 1
ATOM 637 C C . MET A 1 83 ? -0.224 -7.410 -12.047 1.00 85.56 83 MET A C 1
ATOM 639 O O . MET A 1 83 ? 0.427 -6.738 -12.841 1.00 85.56 83 MET A O 1
ATOM 643 N N . MET A 1 84 ? 0.354 -8.151 -11.101 1.00 84.06 84 MET A N 1
ATOM 644 C CA . MET A 1 84 ? 1.803 -8.224 -10.896 1.00 84.06 84 MET A CA 1
ATOM 645 C C . MET A 1 84 ? 2.495 -9.234 -11.810 1.00 84.06 84 MET A C 1
ATOM 647 O O . MET A 1 84 ? 3.726 -9.261 -11.860 1.00 84.06 84 MET A O 1
ATOM 651 N N . LYS A 1 85 ? 1.731 -10.063 -12.530 1.00 83.50 85 LYS A N 1
ATOM 652 C CA . LYS A 1 85 ? 2.285 -11.016 -13.484 1.00 83.50 85 LYS A CA 1
ATOM 653 C C . LYS A 1 85 ? 2.966 -10.237 -14.608 1.00 83.50 85 LYS A C 1
ATOM 655 O O . LYS A 1 85 ? 2.318 -9.597 -15.430 1.00 83.50 85 LYS A O 1
ATOM 660 N N . VAL A 1 86 ? 4.293 -10.263 -14.592 1.00 65.50 86 VAL A N 1
ATOM 661 C CA . VAL A 1 86 ? 5.119 -9.715 -15.662 1.00 65.50 86 VAL A CA 1
ATOM 662 C C . VAL A 1 86 ? 4.904 -10.594 -16.889 1.00 65.50 86 VAL A C 1
ATOM 664 O O . VAL A 1 86 ? 5.184 -11.790 -16.827 1.00 65.50 86 VAL A O 1
ATOM 667 N N . VAL A 1 87 ? 4.336 -10.011 -17.947 1.00 58.41 87 VAL A N 1
ATOM 668 C CA . VAL A 1 87 ? 4.403 -10.575 -19.303 1.00 58.41 87 VAL A CA 1
ATOM 669 C C . VAL A 1 87 ? 5.829 -10.427 -19.810 1.00 58.41 87 VAL A C 1
ATOM 671 O O . VAL A 1 87 ? 6.402 -9.333 -19.585 1.00 58.41 87 VAL A O 1
#

Secondary structure (DSSP, 8-state):
-HHHHHHHHHHHHHT---------SPPP-S-TTEEEEE--HHHHHSHHHHHHHHHHTPBPTT-SS--BSSEEEEE-HHHHHHHH---

Foldseek 3Di:
DVVVVVVVVVVVVVPPPPPPPDPPDDDDDDDPQEDEAAADPVCCPDPVVVVVCPVQQPFDPPDPDTGGSHHYDYDYNVRVVVVPPDD

Sequence (87 aa):
MKKIYLLFTISLLFSSCVGNDKFVLRTSVGKINKVMVVTKASNWNGDVGKEIKKSFGELMVGLPQPERLLNTSQVTPNGFANMMKVV

Radius of gyration: 27.03 Å; chains: 1; bounding box: 66×37×56 Å